Protein AF-A0A444ZGJ8-F1 (afdb_monomer_lite)

InterPro domains:
  IPR000932 Photosystem antenna protein-like [PF00421] (1-50)
  IPR036001 Photosystem antenna protein-like superfamily [SSF161077] (1-47)

Foldseek 3Di:
DPDDQDDDPQQQDDDPPDDRDDRHHDVCVVVVVVVVVVVVVVVVVCVVVVVVPDPDPPPDDPVVPVVVVVVVVD

Sequence (74 aa):
MTHAPLGSLNSVGGVATEINAVNYVSPRSWLATSHFVLGFFLFVGTIRIGTEHTPCNCTGSHSNNIFWFGHLLI

pLDDT: mean 77.49, std 18.59, range [46.16, 96.06]

Radius of gyration: 19.19 Å; chains: 1; bounding box: 42×18×50 Å

Secondary structure (DSSP, 8-state):
----S-B-TT-BBS-TT--TT-B---HHHHHHHHHHHHHHHHHHHHHHHHTTS--S--TTSTTHHHHHHHHS--

Organism: Arachis hypogaea (NCBI:txid3818)

Structure (mmCIF, N/CA/C/O backbone):
data_AF-A0A444ZGJ8-F1
#
_entry.id   AF-A0A444ZGJ8-F1
#
loop_
_atom_site.group_PDB
_atom_site.id
_atom_site.type_symbol
_atom_site.label_atom_id
_atom_site.label_alt_id
_atom_site.label_comp_id
_atom_site.label_asym_id
_atom_site.label_entity_id
_atom_site.label_seq_id
_atom_site.pdbx_PDB_ins_code
_atom_site.Cartn_x
_atom_site.Cartn_y
_atom_site.Cartn_z
_atom_site.occupancy
_atom_site.B_iso_or_equiv
_atom_site.auth_seq_id
_atom_site.auth_comp_id
_atom_site.auth_asym_id
_atom_site.auth_atom_id
_atom_site.pdbx_PDB_model_num
ATOM 1 N N . MET A 1 1 ? 9.818 8.554 -17.609 1.00 64.31 1 MET A N 1
ATOM 2 C CA . MET A 1 1 ? 9.424 8.023 -16.285 1.00 64.31 1 MET A CA 1
ATOM 3 C C . MET A 1 1 ? 9.295 6.512 -16.408 1.00 64.31 1 MET A C 1
ATOM 5 O O . MET A 1 1 ? 8.411 6.060 -17.112 1.00 64.31 1 MET A O 1
ATOM 9 N N . THR A 1 2 ? 10.208 5.727 -15.841 1.00 79.62 2 THR A N 1
ATOM 10 C CA . THR A 1 2 ? 10.192 4.250 -15.979 1.00 79.62 2 THR A CA 1
ATOM 11 C C . THR A 1 2 ? 9.699 3.535 -14.721 1.00 79.62 2 THR A C 1
ATOM 13 O O . THR A 1 2 ? 9.445 2.342 -14.756 1.00 79.62 2 THR A O 1
ATOM 16 N N . HIS A 1 3 ? 9.528 4.264 -13.614 1.00 84.25 3 HIS A N 1
ATOM 17 C CA . HIS A 1 3 ? 9.109 3.722 -12.318 1.00 84.25 3 HIS A CA 1
ATOM 18 C C . HIS A 1 3 ? 7.887 4.472 -11.785 1.00 84.25 3 HIS A C 1
ATOM 20 O O . HIS A 1 3 ? 7.916 5.063 -10.703 1.00 84.25 3 HIS A O 1
ATOM 26 N N . ALA A 1 4 ? 6.815 4.498 -12.577 1.00 87.69 4 ALA A N 1
ATOM 27 C CA . ALA A 1 4 ? 5.527 4.965 -12.083 1.00 87.69 4 ALA A CA 1
ATOM 28 C C . ALA A 1 4 ? 5.009 4.002 -10.991 1.00 87.69 4 ALA A C 1
ATOM 30 O O . ALA A 1 4 ? 5.269 2.801 -11.068 1.00 87.69 4 ALA A O 1
ATOM 31 N N . PRO A 1 5 ? 4.283 4.489 -9.970 1.00 87.56 5 PRO A N 1
ATOM 32 C CA . PRO A 1 5 ? 3.732 3.659 -8.899 1.00 87.56 5 PRO A CA 1
ATOM 33 C C . PRO A 1 5 ? 2.450 2.929 -9.336 1.00 87.56 5 PRO A C 1
ATOM 35 O O . PRO A 1 5 ? 1.438 2.962 -8.639 1.00 87.56 5 PRO A O 1
ATOM 38 N N . LEU A 1 6 ? 2.492 2.296 -10.507 1.00 87.69 6 LEU A N 1
ATOM 39 C CA . LEU A 1 6 ? 1.396 1.537 -11.098 1.00 87.69 6 LEU A CA 1
ATOM 40 C C . LEU A 1 6 ? 1.797 0.065 -11.163 1.00 87.69 6 LEU A C 1
ATOM 42 O O . LEU A 1 6 ? 2.930 -0.252 -11.532 1.00 87.69 6 LEU A O 1
ATOM 46 N N . GLY A 1 7 ? 0.874 -0.812 -10.794 1.00 90.62 7 GLY A N 1
ATOM 47 C CA . GLY A 1 7 ? 1.044 -2.244 -10.955 1.00 90.62 7 GLY A CA 1
ATOM 48 C C . GLY A 1 7 ? -0.119 -3.040 -10.376 1.00 90.62 7 GLY A C 1
ATOM 49 O O . GLY A 1 7 ? -1.018 -2.489 -9.735 1.00 90.62 7 GLY A O 1
ATOM 50 N N . SER A 1 8 ? -0.109 -4.339 -10.637 1.00 91.44 8 SER A N 1
ATOM 51 C CA . SER A 1 8 ? -1.131 -5.294 -10.220 1.00 91.44 8 SER A CA 1
ATOM 52 C C . SER A 1 8 ? -0.774 -5.995 -8.904 1.00 91.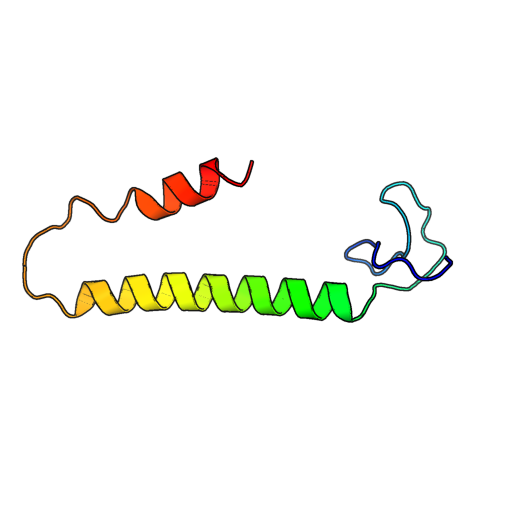44 8 SER A C 1
ATOM 54 O O . SER A 1 8 ? 0.368 -5.984 -8.444 1.00 91.44 8 SER A O 1
ATOM 56 N N . LEU A 1 9 ? -1.756 -6.682 -8.311 1.00 91.44 9 LEU A N 1
ATOM 57 C CA . LEU A 1 9 ? -1.576 -7.437 -7.066 1.00 91.44 9 LEU A CA 1
ATOM 58 C C . LEU A 1 9 ? -0.536 -8.569 -7.190 1.00 91.44 9 LEU A C 1
ATOM 60 O O . LEU A 1 9 ? 0.166 -8.862 -6.229 1.00 91.44 9 LEU A O 1
ATOM 64 N N . ASN A 1 10 ? -0.419 -9.196 -8.366 1.00 93.00 10 ASN A N 1
ATOM 65 C CA . ASN A 1 10 ? 0.586 -10.232 -8.641 1.00 93.00 10 ASN A CA 1
ATOM 66 C C . ASN A 1 10 ? 1.958 -9.652 -9.037 1.00 93.00 10 ASN A C 1
ATOM 68 O O . ASN A 1 10 ? 2.762 -10.345 -9.658 1.00 93.00 10 ASN A O 1
ATOM 72 N N . SER A 1 11 ? 2.212 -8.393 -8.680 1.00 92.31 11 SER A N 1
ATOM 73 C CA . SER A 1 11 ? 3.464 -7.671 -8.890 1.00 92.31 11 SER A CA 1
ATOM 74 C C . SER A 1 11 ? 3.829 -7.361 -10.345 1.00 92.31 11 SER A C 1
ATOM 76 O O . SER A 1 11 ? 5.001 -7.132 -10.624 1.00 92.31 11 SER A O 1
ATOM 78 N N . VAL A 1 12 ? 2.872 -7.292 -11.276 1.00 95.00 12 VAL A N 1
ATOM 79 C CA . VAL A 1 12 ? 3.150 -6.801 -12.639 1.00 95.00 12 VAL A CA 1
ATOM 80 C C . VAL A 1 12 ? 3.162 -5.280 -12.615 1.00 95.00 12 VAL A C 1
ATOM 82 O O . VAL A 1 12 ? 2.159 -4.657 -12.276 1.00 95.00 12 VAL A O 1
ATOM 85 N N . GLY A 1 13 ? 4.301 -4.684 -12.940 1.00 91.81 13 GLY A N 1
ATOM 86 C CA . GLY A 1 13 ? 4.456 -3.242 -13.047 1.00 91.81 13 GLY A CA 1
ATOM 87 C C . GLY A 1 13 ? 3.815 -2.700 -14.313 1.00 91.81 13 GLY A C 1
ATOM 88 O O . GLY A 1 13 ? 3.759 -3.391 -15.326 1.00 91.81 13 GLY A O 1
ATOM 89 N N . GLY A 1 14 ? 3.356 -1.452 -14.231 1.00 91.19 14 GLY A N 1
ATOM 90 C CA . GLY A 1 14 ? 2.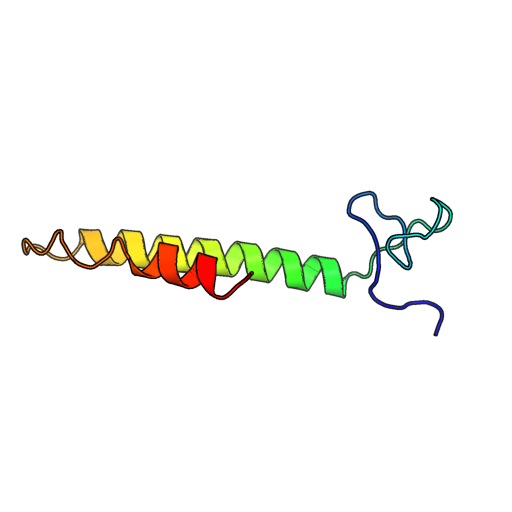800 -0.735 -15.369 1.00 91.19 14 GLY A CA 1
ATOM 91 C C . GLY A 1 14 ? 1.285 -0.576 -15.336 1.00 91.19 14 GLY A C 1
ATOM 92 O O . GLY A 1 14 ? 0.660 -0.593 -14.273 1.00 91.19 14 GLY A O 1
ATOM 93 N N . VAL A 1 15 ? 0.692 -0.313 -16.497 1.00 90.50 15 VAL A N 1
ATOM 94 C CA . VAL A 1 15 ? -0.755 -0.060 -16.615 1.00 90.50 15 VAL A CA 1
ATOM 95 C C . VAL A 1 15 ? -1.555 -1.367 -16.515 1.00 90.50 15 VAL A C 1
ATOM 97 O O . VAL A 1 15 ? -1.030 -2.446 -16.748 1.00 90.50 15 VAL A O 1
ATOM 100 N N . ALA A 1 16 ? -2.851 -1.297 -16.202 1.00 88.56 16 ALA A N 1
ATOM 101 C CA . ALA A 1 16 ? -3.707 -2.482 -16.049 1.00 88.56 16 ALA A CA 1
ATOM 102 C C . ALA A 1 16 ? -3.757 -3.410 -17.285 1.00 88.56 16 ALA A C 1
ATOM 104 O O . ALA A 1 16 ? -4.086 -4.584 -17.153 1.00 88.56 16 ALA A O 1
ATOM 105 N N . THR A 1 17 ? -3.442 -2.896 -18.477 1.00 92.38 17 THR A N 1
ATOM 106 C CA . THR A 1 17 ? -3.369 -3.665 -19.732 1.00 92.38 17 THR A CA 1
ATOM 107 C C . THR A 1 17 ? -1.952 -4.136 -20.070 1.00 92.38 17 THR A C 1
ATOM 109 O O . THR A 1 17 ? -1.721 -4.637 -21.169 1.00 92.38 17 THR A O 1
ATOM 112 N N . GLU A 1 18 ? -0.985 -3.919 -19.181 1.00 89.88 18 GLU A N 1
ATOM 113 C CA . GLU A 1 18 ? 0.397 -4.331 -19.392 1.00 89.88 18 GLU A CA 1
ATOM 114 C C . GLU A 1 18 ? 0.525 -5.849 -19.234 1.00 89.88 18 GLU A C 1
ATOM 116 O O . GLU A 1 18 ? -0.048 -6.466 -18.333 1.00 89.88 18 GLU A O 1
ATOM 121 N N . ILE A 1 19 ? 1.253 -6.472 -20.160 1.00 89.56 19 ILE A N 1
ATOM 122 C CA . ILE A 1 19 ? 1.541 -7.906 -20.104 1.00 89.56 19 ILE A CA 1
ATOM 123 C C . ILE A 1 19 ? 2.480 -8.210 -18.927 1.00 89.56 19 ILE A C 1
ATOM 125 O O . ILE A 1 19 ? 3.225 -7.343 -18.478 1.00 89.56 19 ILE A O 1
ATOM 129 N N . ASN A 1 20 ? 2.485 -9.456 -18.443 1.00 90.44 20 ASN A N 1
ATOM 130 C CA . ASN A 1 20 ? 3.352 -9.897 -17.344 1.00 90.44 20 ASN A CA 1
ATOM 131 C C . ASN A 1 20 ? 4.841 -9.891 -17.750 1.00 90.44 20 ASN A C 1
ATOM 133 O O . ASN A 1 20 ? 5.393 -10.925 -18.123 1.00 90.44 20 ASN A O 1
ATOM 137 N N . ALA A 1 21 ? 5.462 -8.712 -17.723 1.00 88.31 21 ALA A N 1
ATOM 138 C CA . ALA A 1 21 ? 6.825 -8.482 -18.194 1.00 88.31 21 ALA A CA 1
ATOM 139 C C . ALA A 1 21 ? 7.750 -7.935 -17.099 1.00 88.31 21 ALA A C 1
ATOM 141 O O . ALA A 1 21 ? 8.902 -8.355 -17.004 1.00 88.31 21 ALA A O 1
ATOM 142 N N . VAL A 1 22 ? 7.262 -7.017 -16.259 1.00 89.25 22 VAL A N 1
ATOM 143 C CA . VAL A 1 22 ? 8.069 -6.365 -15.219 1.00 89.25 22 VAL A CA 1
ATOM 144 C C . VAL A 1 22 ? 7.530 -6.740 -13.847 1.00 89.25 22 VAL A C 1
ATOM 146 O O . VAL A 1 22 ? 6.394 -6.419 -13.528 1.00 89.25 22 VAL A O 1
ATOM 149 N N . ASN A 1 23 ? 8.349 -7.383 -13.012 1.00 93.12 23 ASN A N 1
ATOM 150 C CA . ASN A 1 23 ? 7.988 -7.694 -11.628 1.00 93.12 23 ASN A CA 1
ATOM 151 C C . ASN A 1 23 ? 8.327 -6.508 -10.709 1.00 93.12 23 ASN A C 1
ATOM 153 O O . ASN A 1 23 ? 9.414 -6.454 -10.129 1.00 93.12 23 ASN A O 1
ATOM 157 N N . TYR A 1 24 ? 7.441 -5.512 -10.648 1.00 90.62 24 TYR A N 1
ATOM 158 C CA . TYR A 1 24 ? 7.653 -4.304 -9.855 1.00 90.62 24 TYR A CA 1
ATOM 159 C C . TYR A 1 24 ? 6.337 -3.639 -9.446 1.00 90.62 24 TYR A C 1
ATOM 161 O O . TYR A 1 24 ? 5.568 -3.183 -10.283 1.00 90.62 24 TYR A O 1
ATOM 169 N N . VAL A 1 25 ? 6.135 -3.473 -8.141 1.00 91.31 25 VAL A N 1
ATOM 170 C CA . VAL A 1 25 ? 5.122 -2.574 -7.570 1.00 91.31 25 VAL A CA 1
ATOM 171 C C . VAL A 1 25 ? 5.826 -1.664 -6.580 1.00 91.31 25 VAL A C 1
ATOM 173 O O . VAL A 1 25 ? 6.643 -2.116 -5.777 1.00 91.31 25 VAL A O 1
ATOM 176 N N . SER A 1 26 ? 5.535 -0.364 -6.637 1.00 92.75 26 SER A N 1
ATOM 177 C CA . SER A 1 26 ? 6.260 0.598 -5.811 1.00 92.75 26 SER A CA 1
ATOM 178 C C . SER A 1 26 ? 6.016 0.358 -4.309 1.00 92.75 26 SER A C 1
ATOM 180 O O . SER A 1 26 ? 4.870 0.139 -3.902 1.00 92.75 26 SER A O 1
ATOM 182 N N . PRO A 1 27 ? 7.043 0.486 -3.446 1.00 93.56 27 PRO A N 1
ATOM 183 C CA . PRO A 1 27 ? 6.864 0.418 -1.993 1.00 93.56 27 PRO A CA 1
ATOM 184 C C . PRO A 1 27 ? 5.872 1.454 -1.455 1.00 93.56 27 PRO A C 1
ATOM 186 O O . PRO A 1 27 ? 5.223 1.219 -0.441 1.00 93.56 27 PRO A O 1
ATOM 189 N N . ARG A 1 28 ? 5.718 2.594 -2.146 1.00 94.06 28 ARG A N 1
ATOM 190 C CA . ARG A 1 28 ? 4.722 3.615 -1.794 1.00 94.06 28 ARG A CA 1
ATOM 191 C C . ARG A 1 28 ? 3.298 3.081 -1.921 1.00 94.06 28 ARG A C 1
ATOM 193 O O . ARG A 1 28 ? 2.511 3.310 -1.011 1.00 94.06 28 ARG A O 1
ATOM 200 N N . SER A 1 29 ? 2.987 2.360 -3.002 1.00 91.25 29 SER A N 1
ATOM 201 C CA . SER A 1 29 ? 1.671 1.737 -3.199 1.00 91.25 29 SER A CA 1
ATOM 202 C C . SER A 1 29 ? 1.385 0.724 -2.086 1.00 91.25 29 SER A C 1
ATOM 204 O O . SER A 1 29 ? 0.337 0.792 -1.452 1.00 91.25 29 SER A O 1
ATOM 206 N N . TRP A 1 30 ? 2.355 -0.138 -1.760 1.00 95.0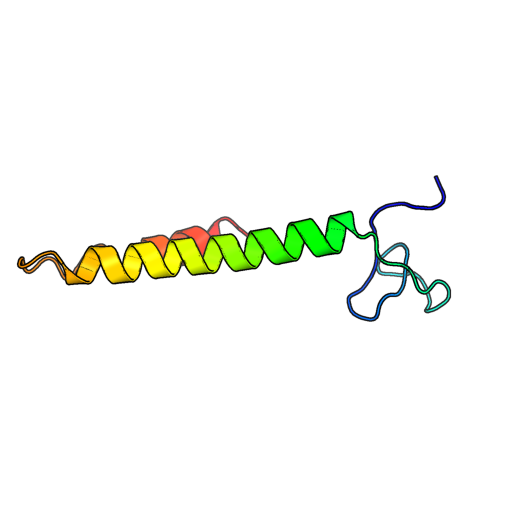0 30 TRP A N 1
ATOM 207 C CA . TRP A 1 30 ? 2.219 -1.111 -0.668 1.00 95.00 30 TRP A CA 1
ATOM 208 C C . TRP A 1 30 ? 2.010 -0.463 0.700 1.00 95.00 30 TRP A C 1
ATOM 210 O O . TRP A 1 30 ? 1.119 -0.867 1.454 1.00 95.00 30 TRP A O 1
ATOM 220 N N . LEU A 1 31 ? 2.815 0.550 1.023 1.00 96.06 31 LEU A N 1
ATOM 221 C CA . LEU A 1 31 ? 2.740 1.233 2.308 1.00 96.06 31 LEU A CA 1
ATOM 222 C C . LEU A 1 31 ? 1.413 1.986 2.449 1.00 96.06 31 LEU A C 1
ATOM 224 O O . LEU A 1 31 ? 0.738 1.826 3.464 1.00 96.06 31 LEU A O 1
ATOM 228 N N . ALA A 1 32 ? 1.018 2.752 1.428 1.00 94.38 32 ALA A N 1
ATOM 229 C CA . ALA A 1 32 ? -0.212 3.535 1.441 1.00 94.38 32 ALA A CA 1
ATOM 230 C C . ALA A 1 32 ? -1.454 2.645 1.576 1.00 94.38 32 ALA A C 1
ATOM 232 O O . ALA A 1 32 ? -2.284 2.893 2.450 1.00 94.38 32 ALA A O 1
ATOM 233 N N . THR A 1 33 ? -1.558 1.573 0.783 1.00 94.38 33 THR A N 1
ATOM 234 C CA . THR A 1 33 ? -2.704 0.657 0.859 1.00 94.38 33 THR A CA 1
ATOM 235 C C . THR A 1 33 ? -2.759 -0.065 2.205 1.00 94.38 33 THR A C 1
ATOM 237 O O . THR A 1 33 ? -3.829 -0.132 2.806 1.00 94.38 33 THR A O 1
ATOM 240 N N . SER A 1 34 ? -1.625 -0.541 2.734 1.00 94.00 34 SER A N 1
ATOM 241 C CA . SER A 1 34 ? -1.602 -1.234 4.033 1.00 94.00 34 SER A CA 1
ATOM 242 C C . SER A 1 34 ? -2.024 -0.311 5.179 1.00 94.00 34 SER A C 1
ATOM 244 O O . SER A 1 34 ? -2.850 -0.690 6.005 1.00 94.00 34 SER A O 1
ATOM 246 N N . HIS A 1 35 ? -1.509 0.922 5.212 1.00 95.88 35 HIS A N 1
ATOM 247 C CA . HIS A 1 35 ? -1.860 1.893 6.252 1.00 95.88 35 HIS A CA 1
ATOM 248 C C . HIS A 1 35 ? -3.310 2.361 6.138 1.00 95.88 35 HIS A C 1
ATOM 250 O O . HIS A 1 35 ? -3.965 2.543 7.161 1.00 95.88 35 HIS A O 1
ATOM 256 N N . PHE A 1 36 ? -3.833 2.509 4.919 1.00 94.75 36 PHE A N 1
ATOM 257 C CA . PHE A 1 36 ? -5.241 2.831 4.709 1.00 94.75 36 PHE A CA 1
ATOM 258 C C . PHE A 1 36 ? -6.159 1.728 5.254 1.00 94.75 36 PHE A C 1
ATOM 260 O O . PHE A 1 36 ? -7.080 2.015 6.017 1.00 94.75 36 PHE A O 1
ATOM 267 N N . VAL A 1 37 ? -5.871 0.462 4.933 1.00 95.06 37 VAL A N 1
ATOM 268 C CA . VAL A 1 37 ? -6.650 -0.689 5.416 1.00 95.06 37 VAL A CA 1
ATOM 269 C C . VAL A 1 37 ? -6.568 -0.815 6.941 1.00 95.06 37 VAL A C 1
ATOM 271 O O . VAL A 1 37 ? -7.595 -0.964 7.603 1.00 95.06 37 VAL A O 1
ATOM 274 N N . LEU A 1 38 ? -5.367 -0.701 7.519 1.00 95.25 38 LEU A N 1
ATOM 275 C CA . LEU A 1 38 ? -5.183 -0.736 8.974 1.00 95.25 38 LEU A CA 1
ATOM 276 C C . LEU A 1 38 ? -5.916 0.424 9.666 1.00 95.25 38 LEU A C 1
ATOM 278 O O . LEU A 1 38 ? -6.625 0.201 10.645 1.00 95.25 38 LEU A O 1
ATOM 282 N N . GLY A 1 39 ? -5.801 1.645 9.138 1.00 94.06 39 GLY A N 1
ATOM 283 C CA . GLY A 1 39 ? -6.491 2.824 9.663 1.00 94.06 39 GLY A CA 1
ATOM 284 C C . GLY A 1 39 ? -8.014 2.687 9.624 1.00 94.06 39 GLY A C 1
ATOM 285 O O . GLY A 1 39 ? -8.681 3.015 10.605 1.00 94.06 39 GLY A O 1
ATOM 286 N N . PHE A 1 40 ? -8.566 2.131 8.542 1.00 92.25 40 PHE A N 1
ATOM 287 C CA . PHE A 1 40 ? -9.999 1.854 8.428 1.00 92.25 40 PHE A CA 1
ATOM 288 C C . PHE A 1 40 ? -10.484 0.877 9.506 1.00 92.25 40 PHE A C 1
ATOM 290 O O . PHE A 1 40 ? -11.476 1.147 10.185 1.00 92.25 40 PHE A O 1
ATOM 297 N N . PHE A 1 41 ? -9.772 -0.233 9.720 1.00 91.25 41 PHE A N 1
ATOM 298 C CA . PHE A 1 41 ? -10.163 -1.205 10.744 1.00 91.25 41 PHE A CA 1
ATOM 299 C C . PHE A 1 41 ? -10.014 -0.666 12.169 1.00 91.25 41 PHE A C 1
ATOM 301 O O . PHE A 1 41 ? -10.869 -0.949 13.008 1.00 91.25 41 PHE A O 1
ATOM 308 N N . LEU A 1 42 ? -8.995 0.153 12.443 1.00 92.31 42 LEU A N 1
ATOM 309 C CA . LEU A 1 42 ? -8.858 0.838 13.732 1.00 92.31 42 LEU A CA 1
ATOM 310 C C . LEU A 1 42 ? -9.995 1.839 13.966 1.00 92.31 42 LEU A C 1
ATOM 312 O O . LEU A 1 42 ? -10.517 1.920 15.077 1.00 92.31 42 LEU A O 1
ATOM 316 N N . PHE A 1 43 ? -10.427 2.558 12.930 1.00 88.44 43 PHE A N 1
ATOM 317 C CA . PHE A 1 43 ? -11.564 3.474 13.006 1.00 88.44 43 PHE A CA 1
ATOM 318 C C . PHE A 1 43 ? -12.880 2.736 13.289 1.00 88.44 43 PHE A C 1
ATOM 320 O O . PHE A 1 43 ? -13.583 3.076 14.243 1.00 88.44 43 PHE A O 1
ATOM 327 N N . VAL A 1 44 ? -13.182 1.675 12.528 1.00 90.31 44 VAL A N 1
ATOM 328 C CA . VAL A 1 44 ? -14.366 0.831 12.767 1.00 90.31 44 VAL A CA 1
ATOM 329 C C . VAL A 1 44 ? -14.308 0.199 14.160 1.00 90.31 44 VAL A C 1
ATOM 331 O O . VAL A 1 44 ? -15.301 0.232 14.881 1.00 90.31 44 VAL A O 1
ATOM 334 N N . GLY A 1 45 ? -13.156 -0.331 14.579 1.00 87.56 45 GLY A N 1
ATOM 335 C CA . GLY A 1 45 ? -12.967 -0.893 15.919 1.00 87.56 45 GLY A CA 1
ATOM 336 C C . GLY A 1 45 ? -13.196 0.137 17.028 1.00 87.56 45 GLY A C 1
ATOM 337 O O . GLY A 1 45 ? -13.924 -0.140 17.977 1.00 87.56 45 GLY A O 1
ATOM 338 N N . THR A 1 46 ? -12.669 1.352 16.869 1.00 85.94 46 THR A N 1
ATOM 339 C CA . THR A 1 46 ? -12.858 2.456 17.827 1.00 85.94 46 THR A CA 1
ATOM 340 C C . THR A 1 46 ? -14.328 2.844 17.956 1.00 85.94 46 THR A C 1
ATOM 342 O O . 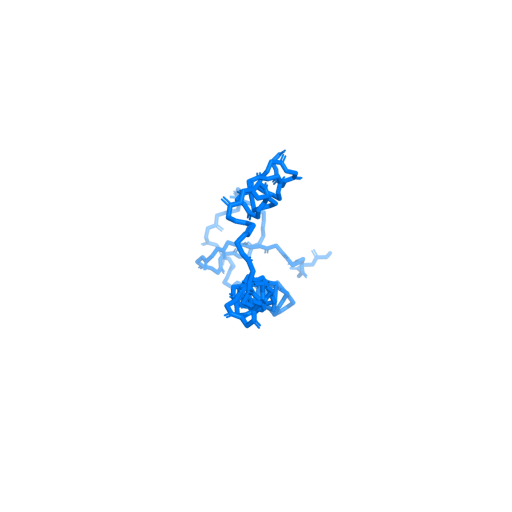THR A 1 46 ? -14.820 3.025 19.068 1.00 85.94 46 THR A O 1
ATOM 345 N N . ILE A 1 47 ? -15.058 2.912 16.839 1.00 87.81 47 ILE A N 1
ATOM 346 C CA . ILE A 1 47 ? -16.507 3.148 16.843 1.00 87.81 47 ILE A CA 1
ATOM 347 C C . ILE A 1 47 ? -17.239 2.055 17.627 1.00 87.81 47 ILE A C 1
ATOM 349 O O . ILE A 1 47 ? -18.107 2.358 18.444 1.00 87.81 47 ILE A O 1
ATOM 353 N N . ARG A 1 48 ? -16.892 0.788 17.391 1.00 81.50 48 ARG A N 1
ATOM 354 C CA . ARG A 1 48 ? -17.559 -0.359 18.022 1.00 81.50 48 ARG A CA 1
ATOM 355 C C . ARG A 1 48 ? -17.311 -0.401 19.532 1.00 81.50 48 ARG A C 1
ATOM 357 O O . ARG A 1 48 ? -18.266 -0.583 20.281 1.00 81.50 48 ARG A O 1
ATOM 364 N N . ILE A 1 49 ? -16.077 -0.152 19.967 1.00 82.38 49 ILE A N 1
ATOM 365 C CA . ILE A 1 49 ? -15.701 -0.098 21.390 1.00 82.38 49 ILE A CA 1
ATOM 366 C C . ILE A 1 49 ? -16.341 1.125 22.074 1.00 82.38 49 ILE A C 1
ATOM 368 O O . ILE A 1 49 ? -16.905 1.019 23.159 1.00 82.38 49 ILE A O 1
ATOM 372 N N . GLY A 1 50 ? -16.347 2.294 21.424 1.00 69.69 50 GLY A N 1
ATOM 373 C CA . GLY A 1 50 ? -16.958 3.511 21.975 1.00 69.69 50 GLY A CA 1
ATOM 374 C C . GLY A 1 50 ? -18.476 3.416 22.181 1.00 69.69 50 GLY A C 1
ATOM 375 O O . GLY A 1 50 ? -19.016 4.098 23.049 1.00 69.69 50 GLY A O 1
ATOM 376 N N . THR A 1 51 ? -19.164 2.553 21.425 1.00 59.47 51 THR A N 1
ATOM 377 C CA . THR A 1 51 ? -20.607 2.304 21.594 1.00 59.47 51 THR A CA 1
ATOM 378 C C . THR A 1 51 ? -20.961 1.319 22.709 1.00 59.47 51 THR A C 1
ATOM 380 O O . THR A 1 51 ? -22.122 1.277 23.107 1.00 59.47 51 THR A O 1
ATOM 383 N N . GLU A 1 52 ? -20.011 0.529 23.226 1.00 57.94 52 GLU A N 1
ATOM 384 C CA . GLU A 1 52 ? -20.297 -0.451 24.291 1.00 57.94 52 GLU A CA 1
ATOM 385 C C . GLU A 1 52 ? -20.193 0.1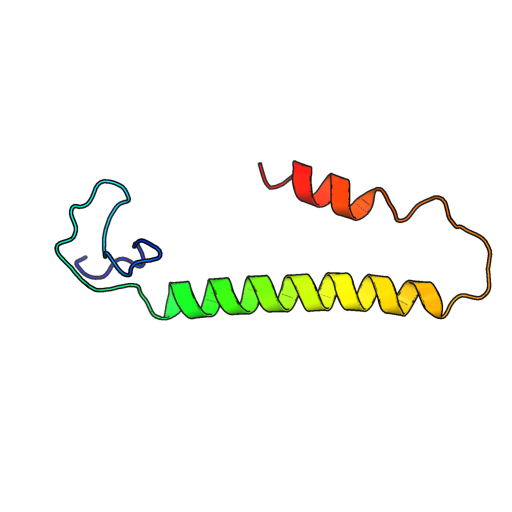46 25.706 1.00 57.94 52 GLU A C 1
ATOM 387 O O . GLU A 1 52 ? -20.773 -0.383 26.649 1.00 57.94 52 GLU A O 1
ATOM 392 N N . HIS A 1 53 ? -19.508 1.284 25.854 1.00 56.78 53 HIS A N 1
ATOM 393 C CA . HIS A 1 53 ? -19.300 1.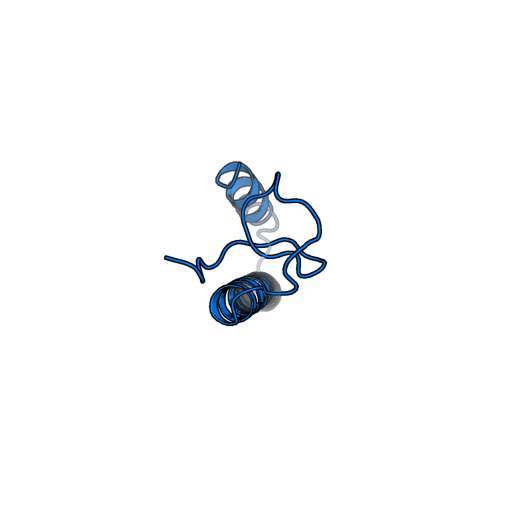959 27.141 1.00 56.78 53 HIS A CA 1
ATOM 394 C C . HIS A 1 53 ? -20.369 3.009 27.505 1.00 56.78 53 HIS A C 1
ATOM 396 O O . HIS A 1 53 ? -20.253 3.665 28.542 1.00 56.78 53 HIS A O 1
ATOM 402 N N . THR A 1 54 ? -21.428 3.173 26.705 1.00 54.69 54 THR A N 1
ATOM 403 C CA . THR A 1 54 ? -22.577 4.031 27.046 1.00 54.69 54 THR A CA 1
ATOM 404 C C . THR A 1 54 ? -23.743 3.198 27.594 1.00 54.69 54 THR A C 1
ATOM 406 O O . THR A 1 54 ? -24.386 2.488 26.818 1.00 54.69 54 THR A O 1
ATOM 409 N N . PRO A 1 55 ? -24.087 3.294 28.894 1.00 50.53 55 PRO A N 1
ATOM 410 C CA . PRO A 1 55 ? -25.292 2.686 29.444 1.00 50.53 55 PRO A CA 1
ATOM 411 C C . PRO A 1 55 ? -26.506 3.573 29.131 1.00 50.53 55 PRO A C 1
ATOM 413 O O . PRO A 1 55 ? -27.064 4.216 30.016 1.00 50.53 55 PRO A O 1
ATOM 416 N N . CYS A 1 56 ? -26.914 3.662 27.867 1.00 48.59 56 CYS A N 1
ATOM 417 C CA . CYS A 1 56 ? -28.185 4.297 27.518 1.00 48.59 56 CYS A CA 1
ATOM 418 C C . CYS A 1 56 ? -28.700 3.846 26.145 1.00 48.59 56 CYS A C 1
ATOM 420 O O . CYS A 1 56 ? -28.039 3.968 25.117 1.00 48.59 56 CYS A O 1
ATOM 422 N N . ASN A 1 57 ? -29.923 3.314 26.168 1.00 49.19 57 ASN A N 1
ATOM 423 C CA . ASN A 1 57 ? -30.705 2.792 25.050 1.00 49.19 57 ASN A CA 1
ATOM 424 C C . ASN A 1 57 ? -30.919 3.809 23.913 1.00 49.19 57 ASN A C 1
ATOM 426 O O . ASN A 1 57 ? -31.968 4.444 23.846 1.00 49.19 57 ASN A O 1
ATOM 430 N N . CYS A 1 58 ? -29.984 3.893 22.967 1.00 48.81 58 CYS A N 1
ATOM 431 C CA . CYS A 1 58 ? -30.197 4.549 21.671 1.00 48.81 58 CYS A CA 1
ATOM 432 C C . CYS A 1 58 ? -29.716 3.650 20.515 1.00 48.81 58 CYS A C 1
ATOM 434 O O . CYS A 1 58 ? -28.922 4.053 19.663 1.00 48.81 58 CYS A O 1
ATOM 436 N N . THR A 1 59 ? -30.204 2.409 20.470 1.00 50.16 59 THR A N 1
ATOM 437 C CA . THR A 1 59 ? -30.003 1.424 19.390 1.00 50.16 59 THR A CA 1
ATOM 438 C C . THR A 1 59 ? -30.806 1.778 18.128 1.00 50.16 59 THR A C 1
ATOM 440 O O . THR A 1 59 ? -31.649 1.011 17.675 1.00 50.16 59 THR A O 1
ATOM 443 N N . GLY A 1 60 ? -30.561 2.958 17.545 1.00 52.25 60 GLY A N 1
ATOM 444 C CA . GLY A 1 60 ? -31.300 3.406 16.354 1.00 52.25 60 GLY A CA 1
ATOM 445 C C . GLY A 1 60 ? -30.542 4.246 15.323 1.00 52.25 60 GLY A C 1
ATOM 446 O O . GLY A 1 60 ? -31.012 4.346 14.197 1.00 52.25 60 GLY A O 1
ATOM 447 N N . SER A 1 61 ? -29.378 4.829 15.637 1.00 46.16 61 SER A N 1
ATOM 448 C CA . SER A 1 61 ? -28.748 5.804 14.718 1.00 46.16 61 SER A CA 1
ATOM 449 C C . SER A 1 61 ? -27.422 5.349 14.089 1.00 46.16 61 SER A C 1
ATOM 451 O O . SER A 1 61 ? -27.053 5.816 13.013 1.00 46.16 61 SER A O 1
ATOM 453 N N . HIS A 1 62 ? -26.709 4.379 14.679 1.00 50.09 62 HIS A N 1
ATOM 454 C CA . HIS A 1 62 ? -25.333 4.079 14.253 1.00 50.09 62 HIS A CA 1
ATOM 455 C C . HIS A 1 62 ? -25.180 3.003 13.163 1.00 50.09 62 HIS A C 1
ATOM 457 O O . HIS A 1 62 ? -24.060 2.661 12.798 1.00 50.09 62 HIS A O 1
ATOM 463 N N . SER A 1 63 ? -26.275 2.477 12.604 1.00 51.22 63 SER A N 1
ATOM 464 C CA . SER A 1 63 ? -26.188 1.539 11.470 1.00 51.22 63 SER A CA 1
ATOM 465 C C . SER A 1 63 ? -26.030 2.244 10.116 1.00 51.22 63 SER A C 1
ATOM 467 O O . SER A 1 63 ? -25.687 1.599 9.129 1.00 51.22 63 SER A O 1
ATOM 469 N N . ASN A 1 64 ? -26.261 3.560 10.048 1.00 52.44 64 ASN A N 1
ATOM 470 C CA . ASN A 1 64 ? -26.307 4.283 8.775 1.00 52.44 64 ASN A CA 1
ATOM 471 C C . ASN A 1 64 ? -24.939 4.832 8.333 1.00 52.44 64 ASN A C 1
ATOM 473 O O . ASN A 1 64 ? -24.686 4.916 7.138 1.00 52.44 64 ASN A O 1
ATOM 477 N N . ASN A 1 65 ? -24.017 5.154 9.248 1.00 52.69 65 ASN A N 1
ATOM 478 C CA . ASN A 1 65 ? -22.751 5.810 8.871 1.00 52.69 65 ASN A CA 1
ATOM 479 C C . ASN A 1 65 ? -21.813 4.923 8.031 1.00 52.69 65 ASN A C 1
ATOM 481 O O . ASN A 1 65 ? -21.148 5.423 7.131 1.00 52.69 65 ASN A O 1
ATOM 485 N N . ILE A 1 66 ? -21.785 3.607 8.268 1.00 58.81 66 ILE A N 1
ATOM 486 C CA . ILE A 1 66 ? -20.952 2.674 7.483 1.00 58.81 66 ILE A CA 1
ATOM 487 C C . ILE A 1 66 ? -21.539 2.475 6.075 1.00 58.81 66 ILE A C 1
ATOM 489 O O . ILE A 1 66 ? -20.799 2.384 5.100 1.00 58.81 66 ILE A O 1
ATOM 493 N N . PHE A 1 67 ? -22.871 2.471 5.959 1.00 52.00 67 PHE A N 1
ATOM 494 C CA . PHE A 1 67 ? -23.569 2.371 4.677 1.00 52.00 67 PHE A CA 1
ATOM 495 C C . PHE A 1 67 ? -23.377 3.636 3.819 1.00 52.00 67 PHE A C 1
ATOM 497 O O . PHE A 1 67 ? -23.122 3.534 2.622 1.00 52.00 67 PHE A O 1
ATOM 504 N N . TRP A 1 68 ? -23.395 4.825 4.435 1.00 47.03 68 TRP A N 1
ATOM 505 C CA . TRP A 1 68 ? -23.095 6.091 3.752 1.00 47.03 68 TRP A CA 1
ATOM 506 C C . TRP A 1 68 ? -21.637 6.195 3.281 1.00 47.03 68 TRP A C 1
ATOM 508 O O . TRP A 1 68 ? -21.397 6.655 2.166 1.00 47.03 68 TRP A O 1
ATOM 518 N N . PHE A 1 69 ? -20.666 5.720 4.069 1.00 47.53 69 PHE A N 1
ATOM 519 C CA . PHE A 1 69 ? -19.258 5.681 3.644 1.00 47.53 69 PHE A CA 1
ATOM 520 C C . PHE A 1 69 ? -19.027 4.761 2.436 1.00 47.53 69 PHE A C 1
ATOM 522 O O . PHE A 1 69 ? -18.205 5.080 1.579 1.00 47.53 69 PHE A O 1
ATOM 529 N N . GLY A 1 70 ? -19.769 3.653 2.334 1.00 55.16 70 GLY A N 1
ATOM 530 C CA . GLY A 1 70 ? -19.712 2.755 1.177 1.00 55.16 70 GLY A CA 1
ATOM 531 C C . GLY A 1 70 ? -20.271 3.365 -0.114 1.00 55.16 70 GLY A C 1
ATOM 532 O O . GLY A 1 70 ? -19.810 3.010 -1.193 1.00 55.16 70 GLY A O 1
ATOM 533 N N . HIS A 1 71 ? -21.219 4.304 -0.018 1.00 49.81 71 HIS A N 1
ATOM 534 C CA . HIS A 1 71 ? -21.855 4.936 -1.181 1.00 49.81 71 HIS A CA 1
ATOM 535 C C . HIS A 1 71 ? -21.098 6.171 -1.703 1.00 49.81 71 HIS A C 1
ATOM 537 O O . HIS A 1 71 ? -21.359 6.619 -2.810 1.00 49.81 71 HIS A O 1
ATOM 543 N N . LEU A 1 72 ? -20.163 6.720 -0.918 1.00 46.47 72 LEU A N 1
ATOM 544 C CA . LEU A 1 72 ? -19.308 7.847 -1.318 1.00 46.47 72 LEU A CA 1
ATOM 545 C C . LEU A 1 72 ? -18.017 7.396 -2.030 1.00 46.47 72 LEU A C 1
ATOM 547 O O . LEU A 1 72 ? -17.300 8.219 -2.592 1.00 46.47 72 LEU A O 1
ATOM 551 N N . LEU A 1 73 ? -17.699 6.098 -1.980 1.00 52.66 73 LEU A N 1
ATOM 552 C CA . LEU A 1 73 ? -16.471 5.523 -2.536 1.00 52.66 73 LEU A CA 1
ATOM 553 C C . LEU A 1 73 ? -16.679 4.795 -3.883 1.00 52.66 73 LEU A C 1
ATOM 555 O O . LEU A 1 73 ? -15.745 4.148 -4.360 1.00 52.66 73 LEU A O 1
ATOM 559 N N . ILE A 1 74 ? -17.878 4.884 -4.473 1.00 52.31 74 ILE A N 1
ATOM 560 C CA . ILE A 1 74 ? -18.251 4.353 -5.797 1.00 52.31 74 ILE A CA 1
ATOM 561 C C . ILE A 1 74 ? -18.745 5.488 -6.687 1.00 52.31 74 ILE A C 1
ATOM 563 O O . ILE A 1 74 ? -19.539 6.314 -6.188 1.00 52.31 74 ILE A O 1
#